Protein AF-A0A6S7L0A6-F1 (afdb_monomer)

Radius of gyration: 16.05 Å; Cα contacts (8 Å, |Δi|>4): 108; chains: 1; bounding box: 46×25×42 Å

Organism: Paramuricea clavata (NCBI:txid317549)

Nearest PDB structures (foldseek):
  8uw3-assembly1_A  TM=5.807E-01  e=2.029E+00  Homo sapiens

Structure (mmCIF, N/CA/C/O backbone):
data_AF-A0A6S7L0A6-F1
#
_entry.id   AF-A0A6S7L0A6-F1
#
loop_
_atom_site.group_PDB
_atom_site.id
_atom_site.type_symbol
_atom_site.label_atom_id
_atom_site.label_alt_id
_atom_site.label_comp_id
_atom_site.label_asym_id
_atom_site.label_entity_id
_atom_site.label_seq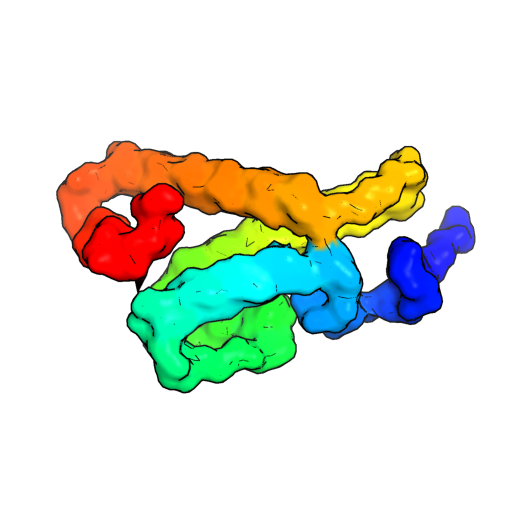_id
_atom_site.pdbx_PDB_ins_code
_atom_site.Cartn_x
_atom_site.Cartn_y
_atom_site.Cartn_z
_atom_site.occupancy
_atom_site.B_iso_or_equiv
_atom_site.auth_seq_id
_atom_site.auth_comp_id
_atom_site.auth_asym_id
_atom_site.auth_atom_id
_atom_site.pdbx_PDB_model_num
ATOM 1 N N . MET A 1 1 ? -15.439 -11.716 23.644 1.00 45.03 1 MET A N 1
ATOM 2 C CA . MET A 1 1 ? -15.197 -10.340 23.157 1.00 45.03 1 MET A CA 1
ATOM 3 C C . MET A 1 1 ? -15.981 -10.162 21.866 1.00 45.03 1 MET A C 1
ATOM 5 O O . MET A 1 1 ? -15.651 -10.821 20.891 1.00 45.03 1 MET A O 1
ATOM 9 N N . ASN A 1 2 ? -17.058 -9.372 21.876 1.00 52.62 2 ASN A N 1
ATOM 10 C CA . ASN A 1 2 ? -17.829 -9.079 20.667 1.00 52.62 2 ASN A CA 1
ATOM 11 C C . ASN A 1 2 ? -17.075 -7.988 19.907 1.00 52.62 2 ASN A C 1
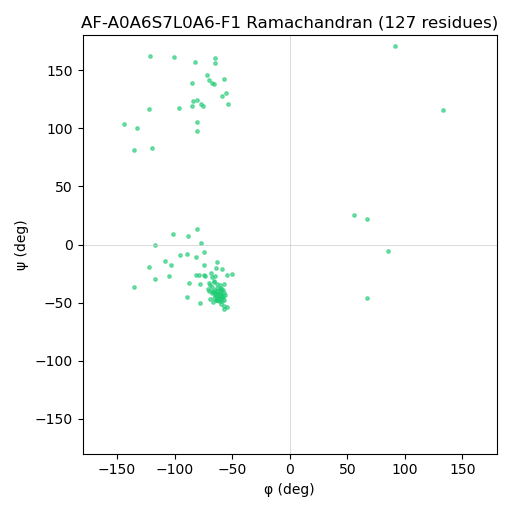ATOM 13 O O . ASN A 1 2 ? -17.085 -6.829 20.319 1.00 52.62 2 ASN A O 1
ATOM 17 N N . VAL A 1 3 ? -16.291 -8.380 18.907 1.00 62.19 3 VAL A N 1
ATOM 18 C CA . VAL A 1 3 ? -15.435 -7.418 18.225 1.00 62.19 3 VAL A CA 1
ATOM 19 C C . VAL A 1 3 ? -16.242 -6.735 17.141 1.00 62.19 3 VAL A C 1
ATOM 21 O O . VAL A 1 3 ? -16.726 -7.402 16.231 1.00 62.19 3 VAL A O 1
ATOM 24 N N . ASN A 1 4 ? -16.383 -5.416 17.255 1.00 70.38 4 ASN A N 1
ATOM 25 C CA . ASN A 1 4 ? -17.136 -4.623 16.299 1.00 70.38 4 ASN A CA 1
ATOM 26 C C . ASN A 1 4 ? -16.605 -4.886 14.867 1.00 70.38 4 ASN A C 1
ATOM 28 O O . ASN A 1 4 ? -15.405 -4.702 14.627 1.00 70.38 4 ASN A O 1
ATOM 32 N N . PRO A 1 5 ? -17.450 -5.362 13.931 1.00 80.19 5 PRO A N 1
ATOM 33 C CA . PRO A 1 5 ? -17.036 -5.651 12.561 1.00 80.19 5 PRO A CA 1
ATOM 34 C C . PRO A 1 5 ? -16.890 -4.389 11.696 1.00 80.19 5 PRO A C 1
ATOM 36 O O . PRO A 1 5 ? -16.591 -4.503 10.509 1.00 80.19 5 PRO A O 1
ATOM 39 N N . THR A 1 6 ? -17.107 -3.191 12.245 1.00 89.31 6 THR A N 1
ATOM 40 C CA . THR A 1 6 ? -16.953 -1.938 11.500 1.00 89.31 6 THR A CA 1
ATOM 41 C C . THR A 1 6 ? -15.508 -1.450 11.498 1.00 89.31 6 THR A C 1
ATOM 43 O O . THR A 1 6 ? -14.830 -1.441 12.526 1.00 89.31 6 THR A O 1
ATOM 46 N N . CYS A 1 7 ? -15.063 -0.960 10.347 1.00 90.62 7 CYS A N 1
ATOM 47 C CA . CYS A 1 7 ? -13.850 -0.174 10.203 1.00 90.62 7 CYS A CA 1
ATOM 48 C C . CYS A 1 7 ? -13.990 1.164 10.953 1.00 90.62 7 CYS A C 1
ATOM 50 O O . CYS A 1 7 ? -15.099 1.649 11.179 1.00 90.62 7 CYS A O 1
ATOM 52 N N . PHE A 1 8 ? -12.870 1.820 11.264 1.00 88.12 8 PHE A N 1
ATOM 53 C CA . PHE A 1 8 ? -12.859 3.133 11.928 1.00 88.12 8 PHE A CA 1
ATOM 54 C C . PHE A 1 8 ? -13.605 4.229 11.137 1.00 88.12 8 PHE A C 1
ATOM 56 O O . PHE A 1 8 ? -13.998 5.240 11.707 1.00 88.12 8 PHE A O 1
ATOM 63 N N . CYS A 1 9 ? -13.801 4.046 9.826 1.00 91.69 9 CYS A N 1
ATOM 64 C CA . CYS A 1 9 ? -14.566 4.961 8.976 1.00 91.69 9 CYS A CA 1
ATOM 65 C C . CYS A 1 9 ? -16.078 4.648 8.921 1.00 91.69 9 CYS A C 1
ATOM 67 O O . CYS A 1 9 ? -16.795 5.239 8.118 1.00 91.69 9 CYS A O 1
ATOM 69 N N . GLY A 1 10 ? -16.563 3.701 9.733 1.00 91.25 10 GLY A N 1
ATOM 70 C CA . GLY A 1 10 ? -17.980 3.335 9.840 1.00 91.25 10 GLY A CA 1
ATOM 71 C C . GLY A 1 10 ? -18.480 2.314 8.811 1.00 91.25 10 GLY A C 1
ATOM 72 O O . GLY A 1 10 ? -19.615 1.861 8.912 1.00 91.25 10 GLY A O 1
ATOM 73 N N . GLN A 1 11 ? -17.653 1.916 7.841 1.00 93.00 11 GLN A N 1
ATOM 74 C CA . GLN A 1 11 ? -17.993 0.874 6.864 1.00 93.00 11 GLN A CA 1
ATOM 75 C C . GLN A 1 11 ? -17.752 -0.540 7.415 1.00 93.00 11 GLN A C 1
ATOM 77 O O . GLN A 1 11 ? -16.912 -0.704 8.304 1.00 93.00 11 GLN A O 1
ATOM 82 N N . PRO A 1 12 ? -18.413 -1.583 6.877 1.00 92.81 12 PRO A N 1
ATOM 83 C CA . PRO A 1 12 ? -18.060 -2.969 7.171 1.00 92.81 12 PRO A CA 1
ATOM 84 C C . PRO A 1 12 ? -16.588 -3.238 6.849 1.00 92.81 12 PRO A C 1
ATOM 86 O O . PRO A 1 12 ? -16.100 -2.910 5.765 1.00 92.81 12 PRO A O 1
ATOM 89 N N . GLU A 1 13 ? -15.861 -3.832 7.790 1.00 90.50 13 GLU A N 1
ATOM 90 C CA . GLU A 1 13 ? -14.445 -4.094 7.592 1.00 90.50 13 GLU A CA 1
ATOM 91 C C . GLU A 1 13 ? -14.239 -5.363 6.756 1.00 90.50 13 GLU A C 1
ATOM 93 O O . GLU A 1 13 ? -14.403 -6.486 7.228 1.00 90.50 13 GLU A O 1
ATOM 98 N N . THR A 1 14 ? -13.855 -5.177 5.495 1.00 92.75 14 THR A N 1
ATOM 99 C CA . THR A 1 14 ? -13.436 -6.247 4.581 1.00 92.75 14 THR A CA 1
ATOM 100 C C . THR A 1 14 ? -12.017 -5.981 4.086 1.00 92.75 14 THR A C 1
ATOM 102 O O . THR A 1 14 ? -11.533 -4.851 4.166 1.00 92.75 14 THR A O 1
ATOM 105 N N . LEU A 1 15 ? -11.335 -7.001 3.551 1.00 91.94 15 LEU A N 1
ATOM 106 C CA . LEU A 1 15 ? -10.005 -6.816 2.950 1.00 91.94 15 LEU A CA 1
ATOM 107 C C . LEU A 1 15 ? -10.050 -5.824 1.783 1.00 91.94 15 LEU A C 1
ATOM 109 O O . LEU A 1 15 ? -9.203 -4.938 1.708 1.00 91.94 15 LEU A O 1
ATOM 113 N N . VAL A 1 16 ? -11.071 -5.945 0.927 1.00 93.94 16 VAL A N 1
ATOM 114 C CA . VAL A 1 16 ? -11.313 -5.024 -0.191 1.00 93.94 16 VAL A CA 1
ATOM 115 C C . VAL A 1 16 ? -11.443 -3.602 0.345 1.00 93.94 16 VAL A C 1
ATOM 117 O O . VAL A 1 16 ? -10.647 -2.738 -0.005 1.00 93.94 16 VAL A O 1
ATOM 120 N N . HIS A 1 17 ? -12.355 -3.377 1.296 1.00 94.69 17 HIS A N 1
ATOM 121 C CA . HIS A 1 17 ? -12.526 -2.059 1.896 1.00 94.69 17 HIS A CA 1
ATOM 122 C C . HIS A 1 17 ? -11.207 -1.526 2.469 1.00 94.69 17 HIS A C 1
ATOM 124 O O . HIS A 1 17 ? -10.781 -0.434 2.108 1.00 94.69 17 HIS A O 1
ATOM 130 N N . LEU A 1 18 ? -10.547 -2.297 3.336 1.00 94.19 18 LEU A N 1
ATOM 131 C CA . LEU A 1 18 ? -9.370 -1.858 4.081 1.00 94.19 18 LEU A CA 1
ATOM 132 C C . LEU A 1 18 ? -8.207 -1.448 3.169 1.00 94.19 18 LEU A C 1
ATOM 134 O O . LEU A 1 18 ? -7.517 -0.477 3.478 1.00 94.19 18 LEU A O 1
ATOM 138 N N . PHE A 1 19 ? -7.992 -2.171 2.067 1.00 95.19 19 PHE A N 1
ATOM 139 C CA . PHE A 1 19 ? -6.821 -1.980 1.213 1.00 95.19 19 PHE A CA 1
ATOM 140 C C . PHE A 1 19 ? -7.079 -1.215 -0.083 1.00 95.19 19 PHE A C 1
ATOM 142 O O . PHE A 1 19 ? -6.110 -0.699 -0.630 1.00 95.19 19 PHE A O 1
ATOM 149 N N . THR A 1 20 ? -8.326 -1.083 -0.548 1.00 94.19 20 THR A N 1
ATOM 150 C CA . THR A 1 20 ? -8.628 -0.383 -1.814 1.00 94.19 20 THR A CA 1
ATOM 151 C C . THR A 1 20 ? -9.486 0.868 -1.631 1.00 94.19 20 THR A C 1
ATOM 153 O O . THR A 1 20 ? -9.341 1.824 -2.387 1.00 94.19 20 THR A O 1
ATOM 156 N N . SER A 1 21 ? -10.347 0.911 -0.608 1.00 94.12 21 SER A N 1
ATOM 157 C CA . SER A 1 21 ? -11.397 1.943 -0.496 1.00 94.12 21 SER A CA 1
ATOM 158 C C . SER A 1 21 ? -11.335 2.786 0.783 1.00 94.12 21 SER A C 1
ATOM 160 O O . SER A 1 21 ? -11.923 3.863 0.859 1.00 94.12 21 SER A O 1
ATOM 162 N N . CYS A 1 22 ? -10.652 2.304 1.818 1.00 95.25 22 CYS A N 1
ATOM 163 C CA . CYS A 1 22 ? -10.638 2.926 3.133 1.00 95.25 22 CYS A CA 1
ATOM 164 C C . CYS A 1 22 ? -9.910 4.285 3.114 1.00 95.25 22 CYS A C 1
ATOM 166 O O . CYS A 1 22 ? -8.813 4.385 2.558 1.00 95.25 22 CYS A O 1
ATOM 168 N N . PRO A 1 23 ? -10.408 5.326 3.811 1.00 95.56 23 PRO A N 1
ATOM 169 C CA . PRO A 1 23 ? -9.683 6.594 3.931 1.00 95.56 23 PRO A CA 1
ATOM 170 C C . PRO A 1 23 ? -8.250 6.447 4.473 1.00 95.56 23 PRO A C 1
ATOM 172 O O . PRO A 1 23 ? -7.387 7.255 4.146 1.00 95.56 23 PRO A O 1
ATOM 175 N N . LEU A 1 24 ? -7.975 5.397 5.259 1.00 95.19 24 LEU A N 1
ATOM 176 C CA . LEU A 1 24 ? -6.647 5.103 5.808 1.00 95.19 24 LEU A CA 1
ATOM 177 C C . LEU A 1 24 ? -5.612 4.752 4.742 1.00 95.19 24 LEU A C 1
ATOM 179 O O . LEU A 1 24 ? -4.434 5.026 4.943 1.00 95.19 24 LEU A O 1
ATOM 183 N N . VAL A 1 25 ? -6.023 4.119 3.642 1.00 96.31 25 VAL A N 1
ATOM 184 C CA . VAL A 1 25 ? -5.095 3.642 2.608 1.00 96.31 25 VAL A CA 1
ATOM 185 C C . VAL A 1 25 ? -4.947 4.636 1.457 1.00 96.31 25 VAL A C 1
ATOM 187 O O . VAL A 1 25 ? -4.056 4.491 0.624 1.00 96.31 25 VAL A O 1
ATOM 190 N N . ARG A 1 26 ? -5.772 5.688 1.421 1.00 94.56 26 ARG A N 1
ATOM 191 C CA . ARG A 1 26 ? -5.853 6.623 0.295 1.00 94.56 26 ARG A CA 1
ATOM 192 C C . ARG A 1 26 ? -4.512 7.276 -0.044 1.00 94.56 26 ARG A C 1
ATOM 194 O O . ARG A 1 26 ? -4.075 7.180 -1.188 1.00 94.56 26 ARG A O 1
ATOM 201 N N . ASP A 1 27 ? -3.826 7.886 0.926 1.00 95.81 27 ASP A N 1
ATOM 202 C CA . ASP A 1 27 ? -2.542 8.552 0.640 1.00 95.81 27 ASP A CA 1
ATOM 203 C C . ASP A 1 27 ? -1.449 7.540 0.261 1.00 95.81 27 ASP A C 1
ATOM 205 O O . ASP A 1 27 ? -0.525 7.854 -0.491 1.00 95.81 27 ASP A O 1
ATOM 209 N N . LEU A 1 28 ? -1.564 6.311 0.773 1.00 97.00 28 LEU A N 1
ATOM 210 C CA . LEU A 1 28 ? -0.649 5.213 0.490 1.00 97.00 28 LEU A CA 1
ATOM 211 C C . LEU A 1 28 ? -0.802 4.737 -0.957 1.00 97.00 28 LEU A C 1
ATOM 213 O O . LEU A 1 28 ? 0.208 4.624 -1.650 1.00 97.00 28 LEU A O 1
ATOM 217 N N . LEU A 1 29 ? -2.034 4.522 -1.433 1.00 96.00 29 LEU A N 1
ATOM 218 C CA . LEU A 1 29 ? -2.298 4.136 -2.824 1.00 96.00 29 LEU A CA 1
ATOM 219 C C . LEU A 1 29 ? -1.970 5.252 -3.805 1.00 96.00 29 LEU A C 1
ATOM 221 O O . LEU A 1 29 ? -1.401 4.969 -4.855 1.00 96.00 29 LEU A O 1
ATOM 225 N N . VAL A 1 30 ? -2.276 6.509 -3.471 1.00 95.62 30 VAL A N 1
ATOM 226 C CA . VAL A 1 30 ? -1.889 7.652 -4.311 1.00 95.62 30 VAL A CA 1
ATOM 227 C C . VAL A 1 30 ? -0.373 7.680 -4.467 1.00 95.62 30 VAL A C 1
ATOM 229 O O . VAL A 1 30 ? 0.133 7.746 -5.584 1.00 95.62 30 VAL A O 1
ATOM 232 N N . TRP A 1 31 ? 0.374 7.563 -3.366 1.00 95.50 31 TRP A N 1
ATOM 233 C CA . TRP A 1 31 ? 1.830 7.540 -3.442 1.00 95.50 31 TRP A CA 1
ATOM 234 C C . TRP A 1 31 ? 2.369 6.326 -4.212 1.00 95.50 31 TRP A C 1
ATOM 236 O O . TRP A 1 31 ? 3.272 6.497 -5.031 1.00 95.50 31 TRP A O 1
ATOM 246 N N . PHE A 1 32 ? 1.810 5.133 -3.987 1.00 94.94 32 PHE A N 1
ATOM 247 C CA . PHE A 1 32 ? 2.181 3.907 -4.696 1.00 94.94 32 PHE A CA 1
ATOM 248 C C . PHE A 1 32 ? 1.962 4.025 -6.203 1.00 94.94 32 PHE A C 1
ATOM 250 O O . PHE A 1 32 ? 2.886 3.799 -6.978 1.00 94.94 32 PHE A O 1
ATOM 257 N N . THR A 1 33 ? 0.766 4.454 -6.602 1.00 93.38 33 THR A N 1
ATOM 258 C CA . THR A 1 33 ? 0.378 4.647 -8.003 1.00 93.38 33 THR A CA 1
ATOM 259 C C . THR A 1 33 ? 1.270 5.685 -8.671 1.00 93.38 33 THR A C 1
ATOM 261 O O . THR A 1 33 ? 1.699 5.488 -9.799 1.00 93.38 33 THR A O 1
ATOM 264 N N . LEU A 1 34 ? 1.642 6.758 -7.962 1.00 92.31 34 LEU A N 1
ATOM 265 C CA . LEU A 1 34 ? 2.612 7.730 -8.470 1.00 92.31 34 LEU A CA 1
ATOM 266 C C . LEU A 1 34 ? 4.000 7.120 -8.697 1.00 92.31 34 LEU A C 1
ATOM 268 O O . LEU A 1 34 ? 4.662 7.505 -9.654 1.00 92.31 34 LEU A O 1
ATOM 272 N N . GLN A 1 35 ? 4.465 6.204 -7.839 1.00 89.19 35 GLN A N 1
ATOM 273 C CA . GLN A 1 35 ? 5.743 5.519 -8.081 1.00 89.19 35 GLN A CA 1
ATOM 274 C C . GLN A 1 35 ? 5.637 4.547 -9.257 1.00 89.19 35 GLN A C 1
ATOM 276 O O . GLN A 1 35 ? 6.551 4.475 -10.070 1.00 89.19 35 GLN A O 1
ATOM 281 N N . LEU A 1 36 ? 4.517 3.833 -9.360 1.00 89.12 36 LEU A N 1
ATOM 282 C CA . LEU A 1 36 ? 4.273 2.863 -10.420 1.00 89.12 36 LEU A CA 1
ATOM 283 C C . LEU A 1 36 ? 4.174 3.545 -11.789 1.00 89.12 36 LEU A C 1
ATOM 285 O O . LEU A 1 36 ? 4.874 3.145 -12.706 1.00 89.12 36 LEU A O 1
ATOM 289 N N . ASN A 1 37 ? 3.418 4.641 -11.890 1.00 88.38 37 ASN A N 1
ATOM 290 C CA . ASN A 1 37 ? 3.280 5.423 -13.122 1.00 88.38 37 ASN A CA 1
ATOM 291 C C . ASN A 1 37 ? 4.586 6.090 -13.570 1.00 88.38 37 ASN A C 1
ATOM 293 O O . ASN A 1 37 ? 4.746 6.368 -14.753 1.00 88.38 37 ASN A O 1
ATOM 297 N N . ARG A 1 38 ? 5.506 6.393 -12.644 1.00 86.44 38 ARG A N 1
ATOM 298 C CA . ARG A 1 38 ? 6.846 6.890 -13.004 1.00 86.44 38 ARG A CA 1
ATOM 299 C C . ARG A 1 38 ? 7.696 5.809 -13.659 1.00 86.44 38 ARG A C 1
ATOM 301 O O . ARG A 1 38 ? 8.490 6.134 -14.527 1.00 86.44 38 ARG A O 1
ATOM 308 N N . TYR A 1 39 ? 7.524 4.566 -13.221 1.00 84.75 39 TYR A N 1
ATOM 309 C CA . TYR A 1 39 ? 8.222 3.413 -13.772 1.00 84.75 39 TYR A CA 1
ATOM 310 C C . TYR A 1 39 ? 7.609 2.960 -15.105 1.00 84.75 39 TYR A C 1
ATOM 312 O O . TYR A 1 39 ? 8.313 2.808 -16.096 1.00 84.75 39 TYR A O 1
ATOM 320 N N . ASP A 1 40 ? 6.289 2.773 -15.141 1.00 84.69 40 ASP A N 1
ATOM 321 C CA . ASP A 1 40 ? 5.552 2.402 -16.346 1.00 84.69 40 ASP A CA 1
ATOM 322 C C . ASP A 1 40 ? 4.173 3.094 -16.355 1.00 84.69 40 ASP A C 1
ATOM 324 O O . ASP A 1 40 ? 3.257 2.672 -15.642 1.00 84.69 40 ASP A O 1
ATOM 328 N N . PRO A 1 41 ? 3.999 4.157 -17.165 1.00 86.69 41 PRO A N 1
ATOM 329 C CA . PRO A 1 41 ? 2.740 4.893 -17.270 1.00 86.69 41 PRO A CA 1
ATOM 330 C C . PRO A 1 41 ? 1.560 4.078 -17.816 1.00 86.69 41 PRO A C 1
ATOM 332 O O . PRO A 1 41 ? 0.422 4.538 -17.730 1.00 86.69 41 PRO A O 1
ATOM 335 N N . LEU A 1 42 ? 1.808 2.914 -18.428 1.00 87.12 42 LEU A N 1
ATOM 336 C CA . LEU A 1 42 ? 0.767 2.065 -19.016 1.00 87.12 42 LEU A CA 1
ATOM 337 C C . LEU A 1 42 ? 0.193 1.060 -18.012 1.00 87.12 42 LEU A C 1
ATOM 339 O O . LEU A 1 42 ? -0.791 0.380 -18.314 1.00 87.12 42 LEU A O 1
ATOM 343 N N . VAL A 1 43 ? 0.792 0.947 -16.825 1.00 85.56 43 VAL A N 1
ATOM 344 C CA . VAL A 1 43 ? 0.342 0.003 -15.806 1.00 85.56 43 VAL A CA 1
ATOM 345 C C . VAL A 1 43 ? -0.924 0.518 -15.138 1.00 85.56 43 VAL A C 1
ATOM 347 O O . VAL A 1 43 ? -0.941 1.555 -14.480 1.00 85.56 43 VAL A O 1
ATOM 350 N N . ILE A 1 44 ? -1.990 -0.268 -15.258 1.00 86.56 44 ILE A N 1
ATOM 351 C CA . ILE A 1 44 ? -3.248 -0.028 -14.560 1.00 86.56 44 ILE A CA 1
ATOM 352 C C . ILE A 1 44 ? -3.254 -0.878 -13.296 1.00 86.56 44 ILE A C 1
ATOM 354 O O . ILE A 1 44 ? -3.219 -2.104 -13.362 1.00 86.56 44 ILE A O 1
ATOM 358 N N . LEU A 1 45 ? -3.309 -0.217 -12.143 1.00 89.75 45 LEU A N 1
ATOM 359 C CA . LEU A 1 45 ? -3.403 -0.887 -10.854 1.00 89.75 45 LEU A CA 1
ATOM 360 C C . LEU A 1 45 ? -4.835 -1.378 -10.618 1.00 89.75 45 LEU A C 1
ATOM 362 O O . LEU A 1 45 ? -5.764 -0.570 -10.580 1.00 89.75 45 LEU A O 1
ATOM 366 N N . THR A 1 46 ? -5.015 -2.684 -10.428 1.00 92.00 46 THR A N 1
ATOM 367 C CA . THR A 1 46 ? -6.322 -3.270 -10.102 1.00 92.00 46 THR A CA 1
ATOM 368 C C . THR A 1 46 ? -6.454 -3.579 -8.611 1.00 92.00 46 THR A C 1
ATOM 370 O O . THR A 1 46 ? -5.461 -3.753 -7.901 1.00 92.00 46 THR A O 1
ATOM 373 N N . ASP A 1 47 ? -7.689 -3.739 -8.130 1.00 91.88 47 ASP A N 1
ATOM 374 C CA . ASP A 1 47 ? -7.951 -4.238 -6.773 1.00 91.88 47 ASP A CA 1
ATOM 375 C C . ASP A 1 47 ? -7.309 -5.616 -6.540 1.00 91.88 47 ASP A C 1
ATOM 377 O O . ASP A 1 47 ? -6.821 -5.900 -5.446 1.00 91.88 47 ASP A O 1
ATOM 381 N N . GLY A 1 48 ? -7.247 -6.455 -7.580 1.00 91.81 48 GLY A N 1
ATOM 382 C CA . GLY A 1 48 ? -6.571 -7.750 -7.537 1.00 91.81 48 GLY A CA 1
ATOM 383 C C . GLY A 1 48 ? -5.077 -7.610 -7.251 1.00 91.81 48 GLY A C 1
ATOM 384 O O . GLY A 1 48 ? -4.570 -8.270 -6.344 1.00 91.81 48 GLY A O 1
ATOM 385 N N . ASP A 1 49 ? -4.392 -6.694 -7.937 1.00 92.62 49 ASP A N 1
ATOM 386 C CA . ASP A 1 49 ? -2.976 -6.409 -7.679 1.00 92.62 49 ASP A CA 1
ATOM 387 C C . ASP A 1 49 ? -2.782 -5.868 -6.258 1.00 92.62 49 ASP A C 1
ATOM 389 O O . ASP A 1 49 ? -1.906 -6.322 -5.517 1.00 92.62 49 ASP A O 1
ATOM 393 N N . ILE A 1 50 ? -3.644 -4.939 -5.829 1.00 93.06 50 ILE A N 1
ATOM 394 C CA . ILE A 1 50 ? -3.584 -4.330 -4.494 1.00 93.06 50 ILE A CA 1
ATOM 395 C C . ILE A 1 50 ? -3.801 -5.362 -3.390 1.00 93.06 50 ILE A C 1
ATOM 397 O O . ILE A 1 50 ? -3.168 -5.242 -2.340 1.00 93.06 50 ILE A O 1
ATOM 401 N N . LEU A 1 51 ? -4.630 -6.384 -3.600 1.00 92.62 51 LEU A N 1
ATOM 402 C CA . LEU A 1 51 ? -4.949 -7.399 -2.592 1.00 92.62 51 LEU A CA 1
ATOM 403 C C . LEU A 1 51 ? -3.994 -8.593 -2.624 1.00 92.62 51 LEU A C 1
ATOM 405 O O . LEU A 1 51 ? -3.495 -9.012 -1.579 1.00 92.62 51 LEU A O 1
ATOM 409 N N . PHE A 1 52 ? -3.702 -9.112 -3.812 1.00 89.75 52 PHE A N 1
ATOM 410 C CA . PHE A 1 52 ? -2.997 -10.381 -3.997 1.00 89.75 52 PHE A CA 1
ATOM 411 C C . PHE A 1 52 ? -1.563 -10.206 -4.504 1.00 89.75 52 PHE A C 1
ATOM 413 O O . PHE A 1 52 ? -0.742 -11.103 -4.345 1.00 89.75 52 PHE A O 1
ATOM 420 N N . GLY A 1 53 ? -1.215 -9.010 -4.979 1.00 88.81 53 GLY A N 1
ATOM 421 C CA . GLY A 1 53 ? 0.073 -8.722 -5.605 1.00 88.81 53 GLY A CA 1
ATOM 422 C C . GLY A 1 53 ? 0.022 -8.930 -7.115 1.00 88.81 53 GLY A C 1
ATOM 423 O O . GLY A 1 53 ? -0.957 -9.440 -7.656 1.00 88.81 53 GLY A O 1
ATOM 424 N N . PHE A 1 54 ? 1.088 -8.515 -7.791 1.00 88.06 54 PHE A N 1
ATOM 425 C CA . PHE A 1 54 ? 1.182 -8.627 -9.240 1.00 88.06 54 PHE A CA 1
ATOM 426 C C . PHE A 1 54 ? 1.385 -10.080 -9.680 1.00 88.06 54 PHE A C 1
ATOM 428 O O . PHE A 1 54 ? 2.060 -10.863 -9.006 1.00 88.06 54 PHE A O 1
ATOM 435 N N . SER A 1 55 ? 0.824 -10.436 -10.836 1.00 82.81 55 SER A N 1
ATOM 436 C CA . SER A 1 55 ? 1.015 -11.766 -11.423 1.00 82.81 55 SER A CA 1
ATOM 437 C C . SER A 1 55 ? 2.476 -12.006 -11.830 1.00 82.81 55 SER A C 1
ATOM 439 O O . SER A 1 55 ? 3.216 -11.069 -12.131 1.00 82.81 55 SER A O 1
ATOM 441 N N . SER A 1 56 ? 2.894 -13.270 -11.916 1.00 71.75 56 SER A N 1
ATOM 442 C CA . SER A 1 56 ? 4.226 -13.636 -12.431 1.00 71.75 56 SER A CA 1
ATOM 443 C C . SER A 1 56 ? 4.433 -13.262 -13.904 1.00 71.75 56 SER A C 1
ATOM 445 O O . SER A 1 56 ? 5.570 -13.146 -14.349 1.00 71.75 56 SER A O 1
ATOM 447 N N . ALA A 1 57 ? 3.346 -13.060 -14.653 1.00 68.44 57 ALA A N 1
ATOM 448 C CA . ALA A 1 57 ? 3.373 -12.566 -16.027 1.00 68.44 57 ALA A CA 1
ATOM 449 C C . ALA A 1 57 ? 3.519 -11.036 -16.109 1.00 68.44 57 ALA A C 1
ATOM 451 O O . ALA A 1 57 ? 3.736 -10.491 -17.192 1.00 68.44 57 ALA A O 1
ATOM 452 N N . SER A 1 58 ? 3.379 -10.331 -14.984 1.00 74.81 58 SER A N 1
ATOM 453 C CA . SER A 1 58 ? 3.553 -8.887 -14.941 1.00 74.81 58 SER A CA 1
ATOM 454 C C . SER A 1 58 ? 5.027 -8.522 -15.138 1.00 74.81 58 SER A C 1
ATOM 456 O O . SER A 1 58 ? 5.928 -9.176 -14.617 1.00 74.81 58 SER A O 1
ATOM 458 N N . ARG A 1 59 ? 5.287 -7.439 -15.873 1.00 81.25 59 ARG A N 1
ATOM 459 C CA . ARG A 1 59 ? 6.638 -6.867 -16.017 1.00 81.25 59 ARG A CA 1
ATOM 460 C C . ARG A 1 59 ? 7.031 -6.003 -14.817 1.00 81.25 59 ARG A C 1
ATOM 462 O O . ARG A 1 59 ? 7.980 -5.235 -14.898 1.00 81.25 59 ARG A O 1
ATOM 469 N N . ILE A 1 60 ? 6.279 -6.098 -13.723 1.00 80.50 60 ILE A N 1
ATOM 470 C CA . ILE A 1 60 ? 6.439 -5.238 -12.562 1.00 80.50 60 ILE A CA 1
ATO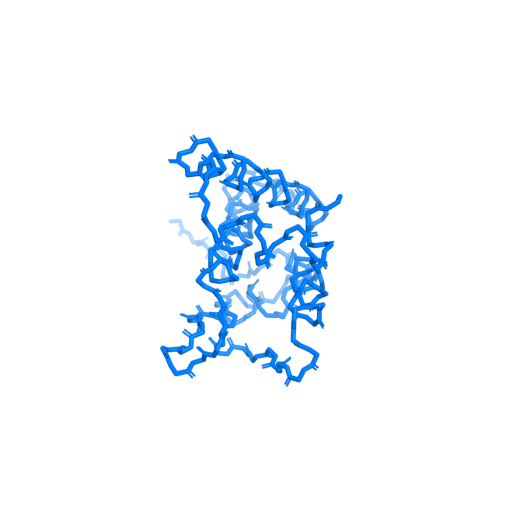M 471 C C . ILE A 1 60 ? 7.603 -5.753 -11.712 1.00 80.50 60 ILE A C 1
ATOM 473 O O . ILE A 1 60 ? 7.577 -6.907 -11.275 1.00 80.50 60 ILE A O 1
ATOM 477 N N . PRO A 1 61 ? 8.615 -4.919 -11.426 1.00 81.56 61 PRO A N 1
ATOM 478 C CA . PRO A 1 61 ? 9.726 -5.325 -10.583 1.00 81.56 61 PRO A CA 1
ATOM 479 C C . PRO A 1 61 ? 9.254 -5.801 -9.197 1.00 81.56 61 PRO A C 1
ATOM 481 O O . PRO A 1 61 ? 8.359 -5.207 -8.589 1.00 81.56 61 PRO A O 1
ATOM 484 N N . LEU A 1 62 ? 9.915 -6.835 -8.651 1.00 82.56 62 LEU A N 1
ATOM 485 C CA . LEU A 1 62 ? 9.590 -7.499 -7.362 1.00 82.56 62 LEU A CA 1
ATOM 486 C C . LEU A 1 62 ? 9.404 -6.553 -6.175 1.00 82.56 62 LEU A C 1
ATOM 488 O O . LEU A 1 62 ? 8.764 -6.824 -5.164 1.00 82.56 62 LEU A O 1
ATOM 492 N N . VAL A 1 63 ? 10.031 -5.419 -6.286 1.00 82.38 63 VAL A N 1
ATOM 493 C CA . VAL A 1 63 ? 10.025 -4.361 -5.312 1.00 82.38 63 VAL A CA 1
ATOM 494 C C . VAL A 1 63 ? 8.743 -3.546 -5.208 1.00 82.38 63 VAL A C 1
ATOM 496 O O . VAL A 1 63 ? 8.476 -3.016 -4.138 1.00 82.38 63 VAL A O 1
ATOM 499 N N . PHE A 1 64 ? 7.940 -3.436 -6.266 1.00 87.88 64 PHE A N 1
ATOM 500 C CA . PHE A 1 64 ? 6.627 -2.831 -6.162 1.00 87.88 64 PHE A CA 1
ATOM 501 C C . PHE A 1 64 ? 5.746 -3.782 -5.363 1.00 87.88 64 PHE A C 1
ATOM 503 O O . PHE A 1 64 ? 4.986 -3.322 -4.519 1.00 87.88 64 PHE A O 1
ATOM 510 N N . SER A 1 65 ? 5.954 -5.099 -5.487 1.00 88.12 65 SER A N 1
ATOM 511 C CA . SER A 1 65 ? 5.375 -6.084 -4.568 1.00 88.12 65 SER A CA 1
ATOM 512 C C . SER A 1 65 ? 5.878 -5.890 -3.132 1.00 88.12 65 SER A C 1
ATOM 514 O O . SER A 1 65 ? 5.074 -5.896 -2.201 1.00 88.12 65 SER A O 1
ATOM 516 N N . ALA A 1 66 ? 7.178 -5.647 -2.925 1.00 88.94 66 ALA A N 1
ATOM 517 C CA . ALA A 1 66 ? 7.726 -5.369 -1.592 1.00 88.94 66 ALA A CA 1
ATOM 518 C C . ALA A 1 66 ? 7.180 -4.059 -0.990 1.00 88.94 66 ALA A C 1
ATOM 520 O O . ALA A 1 66 ? 6.811 -4.010 0.183 1.00 88.94 66 ALA A O 1
ATOM 521 N N . LEU A 1 67 ? 7.089 -3.003 -1.798 1.00 92.31 67 LEU A N 1
ATOM 522 C CA . LEU A 1 67 ? 6.531 -1.710 -1.428 1.00 92.31 67 LEU A CA 1
ATOM 523 C C . LEU A 1 67 ? 5.050 -1.848 -1.072 1.00 92.31 67 LEU A C 1
ATOM 525 O O . LEU A 1 67 ? 4.633 -1.377 -0.017 1.00 92.31 67 LEU A O 1
ATOM 529 N N . LEU A 1 68 ? 4.272 -2.546 -1.896 1.00 94.31 68 LEU A N 1
ATOM 530 C CA . LEU A 1 68 ? 2.871 -2.843 -1.624 1.00 94.31 68 LEU A CA 1
ATOM 531 C C . LEU A 1 68 ? 2.714 -3.641 -0.322 1.00 94.31 68 LEU A C 1
ATOM 533 O O . LEU A 1 68 ? 1.852 -3.322 0.495 1.00 94.31 68 LEU A O 1
ATOM 537 N N . GLY A 1 69 ? 3.607 -4.602 -0.067 1.00 94.81 69 GLY A N 1
ATOM 538 C CA . GLY A 1 69 ? 3.695 -5.319 1.206 1.00 94.81 69 GLY A CA 1
ATOM 539 C C . GLY A 1 69 ? 3.932 -4.392 2.405 1.00 94.81 69 GLY A C 1
ATOM 540 O O . GLY A 1 69 ? 3.227 -4.500 3.410 1.00 94.81 69 GLY A O 1
ATOM 541 N N . ILE A 1 70 ? 4.855 -3.428 2.291 1.00 95.88 70 ILE A N 1
ATOM 542 C CA . ILE A 1 70 ? 5.076 -2.404 3.328 1.00 95.88 70 ILE A CA 1
ATOM 543 C C . ILE A 1 70 ? 3.804 -1.587 3.569 1.00 95.88 70 ILE A C 1
ATOM 545 O O . ILE A 1 70 ? 3.445 -1.346 4.722 1.00 95.88 70 ILE A O 1
ATOM 549 N N . LEU A 1 71 ? 3.122 -1.151 2.507 1.00 96.44 71 LEU A N 1
ATOM 550 C CA . LEU A 1 71 ? 1.905 -0.346 2.629 1.00 96.44 71 LEU A CA 1
ATOM 551 C C . LEU A 1 71 ? 0.796 -1.130 3.330 1.00 96.44 71 LEU A C 1
ATOM 553 O O . LEU A 1 71 ? 0.233 -0.634 4.308 1.00 96.44 71 LEU A O 1
ATOM 557 N N . ARG A 1 72 ? 0.553 -2.379 2.911 1.00 95.81 72 ARG A N 1
ATOM 558 C CA . ARG A 1 72 ? -0.408 -3.272 3.574 1.00 95.81 72 ARG A CA 1
ATOM 559 C C . ARG A 1 72 ? -0.073 -3.446 5.053 1.00 95.81 72 ARG A C 1
ATOM 561 O O . ARG A 1 72 ? -0.961 -3.364 5.899 1.00 95.81 72 ARG A O 1
ATOM 568 N N . HIS A 1 73 ? 1.206 -3.626 5.379 1.00 96.31 73 HIS A N 1
ATOM 569 C CA . HIS A 1 73 ? 1.653 -3.760 6.761 1.00 96.31 73 HIS A CA 1
ATOM 570 C C . HIS A 1 73 ? 1.371 -2.499 7.596 1.00 96.31 73 HIS A C 1
ATOM 5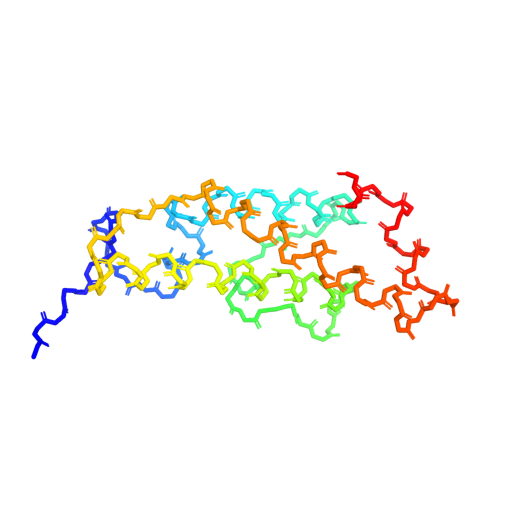72 O O . HIS A 1 73 ? 0.877 -2.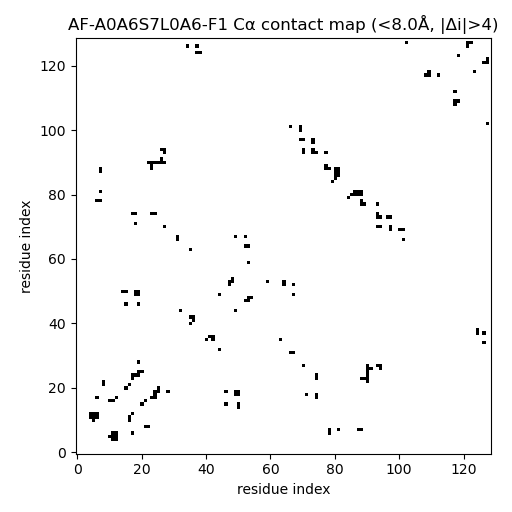611 8.716 1.00 96.31 73 HIS A O 1
ATOM 578 N N . GLN A 1 74 ? 1.614 -1.297 7.060 1.00 97.25 74 GLN A N 1
ATOM 579 C CA . GLN A 1 74 ? 1.312 -0.050 7.778 1.00 97.25 74 GLN A CA 1
ATOM 580 C C . GLN A 1 74 ? -0.192 0.158 7.994 1.00 97.25 74 GLN A C 1
ATOM 582 O O . GLN A 1 74 ? -0.593 0.544 9.092 1.00 97.25 74 GLN A O 1
ATOM 587 N N . VAL A 1 75 ? -1.028 -0.148 6.996 1.00 96.06 75 VAL A N 1
ATOM 588 C CA . VAL A 1 75 ? -2.496 -0.116 7.140 1.00 96.06 75 VAL A CA 1
ATOM 589 C C . VAL A 1 75 ? -2.948 -1.089 8.223 1.00 96.06 75 VAL A C 1
ATOM 591 O O . VAL A 1 75 ? -3.717 -0.716 9.109 1.00 96.06 75 VAL A O 1
ATOM 594 N N . TRP A 1 76 ? -2.433 -2.320 8.191 1.00 95.12 76 TRP A N 1
ATOM 595 C CA . TRP A 1 76 ? -2.752 -3.348 9.177 1.00 95.12 76 TRP A CA 1
ATOM 596 C C . TRP A 1 76 ? -2.372 -2.912 10.599 1.00 95.12 76 TRP A C 1
ATOM 598 O O . TRP A 1 76 ? -3.187 -3.025 11.515 1.00 95.12 76 TRP A O 1
ATOM 608 N N . LEU A 1 77 ? -1.176 -2.339 10.783 1.00 96.25 77 LEU A N 1
ATOM 609 C CA . LEU A 1 77 ? -0.734 -1.803 12.073 1.00 96.25 77 LEU A CA 1
ATOM 610 C C . LEU A 1 77 ? -1.626 -0.659 12.564 1.00 96.25 77 LEU A C 1
ATOM 612 O O . LEU A 1 77 ? -2.015 -0.648 13.731 1.00 96.25 77 LEU A O 1
ATOM 616 N N . ALA A 1 78 ? -1.950 0.304 11.699 1.00 95.69 78 ALA A N 1
ATOM 617 C CA . ALA A 1 78 ? -2.782 1.446 12.066 1.00 95.69 78 ALA A CA 1
ATOM 618 C C . ALA A 1 78 ? -4.210 1.014 12.434 1.00 95.69 78 ALA A C 1
ATOM 620 O O . ALA A 1 78 ? -4.736 1.439 13.463 1.00 95.69 78 ALA A O 1
ATOM 621 N N . ARG A 1 79 ? -4.803 0.097 11.658 1.00 93.50 79 ARG A N 1
ATOM 622 C CA . ARG A 1 79 ? -6.102 -0.511 11.973 1.00 93.50 79 ARG A CA 1
ATOM 623 C C . ARG A 1 79 ? -6.065 -1.250 13.310 1.00 93.50 79 ARG A C 1
ATOM 625 O O . ARG A 1 79 ? -6.991 -1.117 14.105 1.00 93.50 79 ARG A O 1
ATOM 632 N N . ASN A 1 80 ? -5.012 -2.018 13.588 1.00 93.50 80 ASN A N 1
ATOM 633 C CA . ASN A 1 80 ? -4.900 -2.757 14.848 1.00 93.50 80 ASN A CA 1
ATOM 634 C C . ASN A 1 80 ? -4.729 -1.841 16.058 1.00 93.50 80 ASN A C 1
ATOM 636 O O . ASN A 1 80 ? -5.389 -2.063 17.067 1.00 93.50 80 ASN A O 1
ATOM 640 N N . LYS A 1 81 ? -3.917 -0.786 15.952 1.00 94.25 81 LYS A N 1
ATOM 641 C CA . LYS A 1 81 ? -3.802 0.230 17.009 1.00 94.25 81 LYS A CA 1
ATOM 642 C C . LYS A 1 81 ? -5.151 0.861 17.330 1.00 94.25 81 LYS A C 1
ATOM 644 O O . LYS A 1 81 ? -5.491 1.016 18.494 1.00 94.25 81 LYS A O 1
ATOM 649 N N . HIS A 1 82 ? -5.963 1.157 16.322 1.00 91.81 82 HIS A N 1
ATOM 650 C CA . HIS A 1 82 ? -7.319 1.632 16.574 1.00 91.81 82 HIS A CA 1
ATOM 651 C C . HIS A 1 82 ? -8.180 0.596 17.293 1.00 91.81 82 HIS A C 1
ATOM 653 O O . HIS A 1 82 ? -8.805 0.898 18.301 1.00 91.81 82 HIS A O 1
ATOM 659 N N . ARG A 1 83 ? -8.173 -0.648 16.815 1.00 89.25 83 ARG A N 1
ATOM 660 C CA . ARG A 1 83 ? -9.022 -1.711 17.362 1.00 89.25 83 ARG A CA 1
ATOM 661 C C . ARG A 1 83 ? -8.654 -2.125 18.788 1.00 89.25 83 ARG A C 1
ATOM 663 O O . ARG A 1 83 ? -9.547 -2.471 19.552 1.00 89.25 83 ARG A O 1
ATOM 670 N N . PHE A 1 84 ? -7.366 -2.136 19.125 1.00 91.19 84 PHE A N 1
ATOM 671 C CA . PHE A 1 84 ? -6.874 -2.658 20.404 1.00 91.19 84 PHE A CA 1
ATOM 672 C C . PHE A 1 84 ? -6.456 -1.569 21.394 1.00 91.19 84 PHE A C 1
ATOM 674 O O . PHE A 1 84 ? -6.530 -1.795 22.596 1.00 91.19 84 PHE A O 1
ATOM 681 N N . GLU A 1 85 ? -6.042 -0.399 20.909 1.00 92.69 85 GLU A N 1
ATOM 682 C CA . GLU A 1 85 ? -5.537 0.704 21.741 1.00 92.69 85 GLU A CA 1
ATOM 683 C C . GLU A 1 85 ? -6.423 1.962 21.634 1.00 92.69 85 GLU A C 1
ATOM 685 O O . GLU A 1 85 ? -6.130 2.971 22.268 1.00 92.69 85 GLU A O 1
ATOM 690 N N . ASN A 1 86 ? -7.501 1.932 20.836 1.00 89.50 86 ASN A N 1
ATOM 691 C CA . ASN A 1 86 ? -8.386 3.073 20.560 1.00 89.50 86 ASN A CA 1
ATOM 692 C C . ASN A 1 86 ? -7.657 4.319 20.010 1.00 89.50 86 ASN A C 1
ATOM 694 O O . ASN A 1 86 ? -8.123 5.450 20.146 1.00 89.50 86 ASN A O 1
ATOM 698 N N . ILE A 1 87 ? -6.506 4.123 19.361 1.00 92.19 87 ILE A N 1
ATOM 699 C CA . ILE A 1 87 ? -5.736 5.202 18.730 1.00 92.19 87 ILE A CA 1
ATOM 700 C C . ILE A 1 87 ? -6.301 5.467 17.333 1.00 92.19 87 ILE A C 1
ATOM 702 O O . ILE A 1 87 ? -6.343 4.565 16.498 1.00 92.19 87 ILE A O 1
ATOM 706 N N . ALA A 1 88 ? -6.715 6.702 17.051 1.00 89.94 88 ALA A N 1
ATOM 707 C CA . ALA A 1 88 ? -7.241 7.075 15.739 1.00 89.94 88 ALA A CA 1
ATOM 708 C C . ALA A 1 88 ? -6.210 6.810 14.614 1.00 89.94 88 ALA A C 1
ATOM 710 O O . ALA A 1 88 ? -5.067 7.269 14.712 1.00 89.94 88 ALA A O 1
ATOM 711 N N . PRO A 1 89 ? -6.576 6.093 13.532 1.00 93.94 89 PRO A N 1
ATOM 712 C CA . PRO A 1 89 ? -5.684 5.890 12.398 1.00 93.94 89 PRO A CA 1
ATOM 713 C C . PRO A 1 89 ? -5.387 7.202 11.674 1.00 93.94 89 PRO A C 1
ATOM 715 O O . PRO A 1 89 ? -6.287 7.988 11.392 1.00 93.94 89 PRO A O 1
ATOM 718 N N . CYS A 1 90 ? -4.125 7.395 11.293 1.00 93.94 90 CYS A N 1
ATOM 719 C CA . CYS A 1 90 ? -3.692 8.518 10.470 1.00 93.94 90 CYS A CA 1
ATOM 720 C C . CYS A 1 90 ? -3.024 7.994 9.192 1.00 93.94 90 CYS A C 1
ATOM 722 O O . CYS A 1 90 ? -1.978 7.333 9.237 1.00 93.94 90 CYS A O 1
ATOM 724 N N . SER A 1 91 ? -3.635 8.294 8.042 1.00 94.88 91 SER A N 1
ATOM 725 C CA . SER A 1 91 ? -3.125 7.916 6.716 1.00 94.88 91 SER A CA 1
ATOM 726 C C . SER A 1 91 ? -1.742 8.525 6.456 1.00 94.88 91 SER A C 1
ATOM 728 O O . SER A 1 91 ? -0.805 7.818 6.083 1.00 94.88 91 SER A O 1
ATOM 730 N N . GLN A 1 92 ? -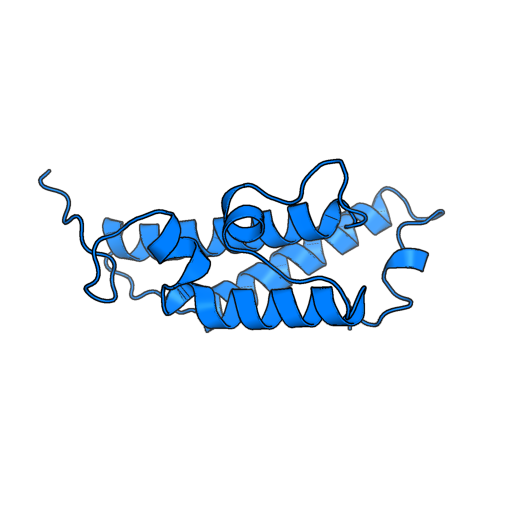1.549 9.807 6.781 1.00 96.12 92 GLN A N 1
ATOM 731 C CA . GLN A 1 92 ? -0.261 10.479 6.596 1.00 96.12 92 GLN A CA 1
ATOM 732 C C . GLN A 1 92 ? 0.856 9.898 7.472 1.00 96.12 92 GLN A C 1
ATOM 734 O O . GLN A 1 92 ? 1.989 9.758 7.008 1.00 96.12 92 GLN A O 1
ATOM 739 N N . ASP A 1 93 ? 0.565 9.534 8.723 1.00 96.50 93 ASP A N 1
ATOM 740 C CA . ASP A 1 93 ? 1.551 8.897 9.603 1.00 96.50 93 ASP A CA 1
ATOM 741 C C . ASP A 1 93 ? 1.947 7.517 9.069 1.00 96.50 93 ASP A C 1
ATOM 743 O O . ASP A 1 93 ? 3.129 7.161 9.063 1.00 96.50 93 ASP A O 1
ATOM 747 N N . SER A 1 94 ? 0.963 6.760 8.579 1.00 97.25 94 SER A N 1
ATOM 748 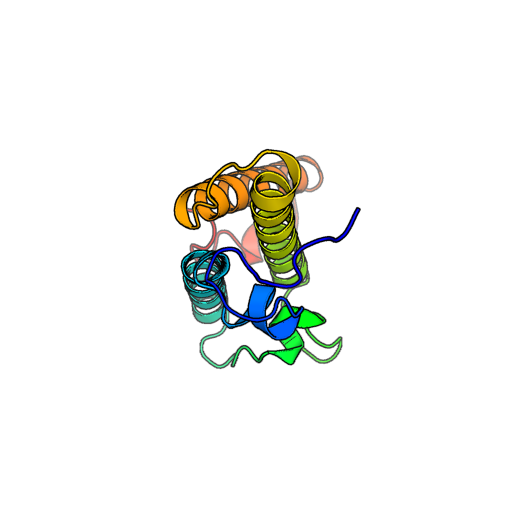C CA . SER A 1 94 ? 1.168 5.452 7.951 1.00 97.25 94 SER A CA 1
ATOM 749 C C . SER A 1 94 ? 2.015 5.578 6.681 1.00 97.25 94 SER A C 1
ATOM 751 O O . SER A 1 94 ? 2.970 4.822 6.500 1.00 97.25 94 SER A O 1
ATOM 753 N N . LEU A 1 95 ? 1.761 6.599 5.854 1.00 97.56 95 LEU A N 1
ATOM 754 C CA . LEU A 1 95 ? 2.573 6.923 4.680 1.00 97.56 95 LEU A CA 1
ATOM 755 C C . LEU A 1 95 ? 4.008 7.314 5.060 1.00 97.56 95 LEU A C 1
ATOM 757 O O . LEU A 1 95 ? 4.962 6.841 4.440 1.00 97.56 95 LEU A O 1
ATOM 761 N N . ARG A 1 96 ? 4.197 8.158 6.084 1.00 97.44 96 ARG A N 1
ATOM 762 C CA . ARG A 1 96 ? 5.538 8.551 6.557 1.00 97.44 96 ARG A CA 1
ATOM 763 C C . ARG A 1 96 ? 6.338 7.335 7.027 1.00 97.44 96 ARG A C 1
ATOM 765 O O . ARG A 1 96 ? 7.507 7.197 6.655 1.00 97.44 96 ARG A O 1
ATOM 772 N N . LYS A 1 97 ? 5.707 6.428 7.780 1.00 97.44 97 LYS A N 1
ATOM 773 C CA . LYS A 1 97 ? 6.317 5.160 8.208 1.00 97.44 97 LYS A CA 1
ATOM 774 C C . LYS A 1 97 ? 6.645 4.267 7.015 1.00 97.44 97 LYS A C 1
ATOM 776 O O . LYS A 1 97 ? 7.788 3.836 6.910 1.00 97.44 97 LYS A O 1
ATOM 781 N N . ALA A 1 98 ? 5.720 4.089 6.072 1.00 96.50 98 ALA A N 1
ATOM 782 C CA . ALA A 1 98 ? 5.954 3.302 4.861 1.00 96.50 98 ALA A CA 1
ATOM 783 C C . ALA A 1 98 ? 7.147 3.822 4.047 1.00 96.50 98 ALA A C 1
ATOM 785 O O . ALA A 1 98 ? 8.048 3.057 3.710 1.00 96.50 98 ALA A O 1
ATOM 786 N N . LYS A 1 99 ? 7.211 5.138 3.803 1.00 94.94 99 LYS A N 1
ATOM 787 C CA . LYS A 1 99 ? 8.347 5.786 3.128 1.00 94.94 99 LYS A CA 1
ATOM 788 C C . LYS A 1 99 ? 9.661 5.581 3.880 1.00 94.94 99 LYS A C 1
ATOM 790 O O . LYS A 1 99 ? 10.713 5.455 3.258 1.00 94.94 99 LYS A O 1
ATOM 795 N N . SER A 1 100 ? 9.638 5.606 5.213 1.00 94.81 100 SER A N 1
ATOM 796 C CA . SER A 1 100 ? 10.824 5.345 6.039 1.00 94.81 100 SER A CA 1
ATOM 797 C C . SER A 1 100 ? 11.290 3.892 5.911 1.00 94.81 100 SER A C 1
ATOM 799 O O . SER A 1 100 ? 12.452 3.649 5.587 1.00 94.81 100 SER A O 1
ATOM 801 N N . THR A 1 101 ? 10.372 2.934 6.065 1.00 94.25 101 THR A N 1
ATOM 802 C CA . THR A 1 101 ? 10.643 1.499 5.914 1.00 94.25 101 THR A CA 1
ATOM 803 C C . THR A 1 101 ? 11.166 1.178 4.517 1.00 94.25 101 THR A C 1
ATOM 805 O O . THR A 1 101 ? 12.179 0.498 4.391 1.00 94.25 101 THR A O 1
ATOM 808 N N . PHE A 1 102 ? 10.548 1.725 3.468 1.00 89.94 102 PHE A N 1
ATOM 809 C CA . PHE A 1 102 ? 10.995 1.522 2.092 1.00 89.94 102 PHE A CA 1
ATOM 810 C C . PHE A 1 102 ? 12.418 2.045 1.864 1.00 89.94 102 PHE A C 1
ATOM 812 O O . PHE A 1 102 ? 13.277 1.307 1.383 1.00 89.94 102 PHE A O 1
ATOM 819 N N . ARG A 1 103 ? 12.714 3.281 2.295 1.00 88.75 103 ARG A N 1
ATOM 820 C CA . ARG A 1 103 ? 14.073 3.848 2.217 1.00 88.75 103 ARG A CA 1
ATOM 821 C C . ARG A 1 103 ? 15.093 2.997 2.967 1.00 88.75 103 ARG A C 1
ATOM 823 O O . ARG A 1 103 ? 16.215 2.836 2.491 1.00 88.75 103 ARG A O 1
ATOM 830 N N . PHE A 1 104 ? 14.723 2.461 4.126 1.00 88.00 104 PHE A N 1
ATOM 831 C CA . PHE A 1 104 ? 15.582 1.559 4.882 1.00 88.00 104 PHE A CA 1
ATOM 832 C C . PHE A 1 104 ? 15.860 0.257 4.118 1.00 88.00 104 PHE A C 1
ATOM 834 O O . PHE A 1 104 ? 17.027 -0.097 3.970 1.00 88.00 104 PHE A O 1
ATOM 841 N N . MET A 1 105 ? 14.836 -0.399 3.555 1.00 84.88 105 MET A N 1
ATOM 842 C CA . MET A 1 105 ? 15.025 -1.618 2.753 1.00 84.88 105 MET A CA 1
ATOM 843 C C . MET A 1 105 ? 15.910 -1.370 1.529 1.00 84.88 105 MET A C 1
ATOM 845 O O . MET A 1 105 ? 16.84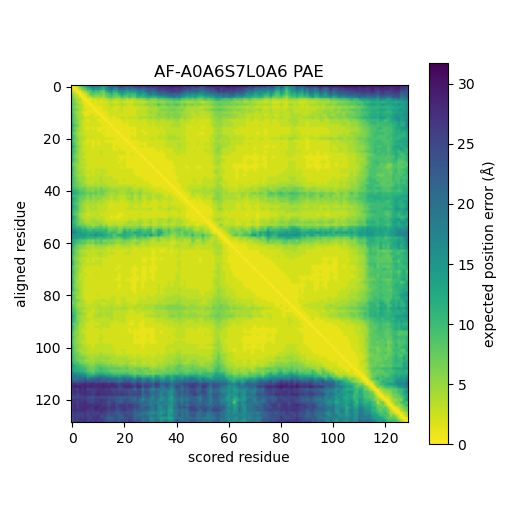4 -2.128 1.285 1.00 84.88 105 MET A O 1
ATOM 849 N N . VAL A 1 106 ? 15.685 -0.271 0.803 1.00 79.56 106 VAL A N 1
ATOM 850 C CA . VAL A 1 106 ? 16.529 0.113 -0.341 1.00 79.56 106 VAL A CA 1
ATOM 851 C C . VAL A 1 106 ? 17.981 0.326 0.097 1.00 79.56 106 VAL A C 1
ATOM 853 O O . VAL A 1 106 ? 18.903 -0.130 -0.575 1.00 79.56 106 VAL A O 1
ATOM 856 N N . ARG A 1 107 ? 18.217 0.997 1.233 1.00 82.38 107 ARG A N 1
ATOM 857 C CA . ARG A 1 107 ? 19.574 1.198 1.772 1.00 82.38 107 ARG A CA 1
ATOM 858 C C . ARG A 1 107 ? 20.240 -0.114 2.173 1.00 82.38 107 ARG A C 1
ATOM 860 O O . ARG A 1 107 ? 21.424 -0.276 1.898 1.00 82.38 107 ARG A O 1
ATOM 867 N N . LEU A 1 108 ? 19.511 -1.025 2.817 1.00 80.50 108 LEU A N 1
ATOM 868 C CA . LEU A 1 108 ? 20.030 -2.349 3.158 1.00 80.50 108 LEU A CA 1
ATOM 869 C C . LEU A 1 108 ? 20.425 -3.115 1.899 1.00 80.50 108 LEU A C 1
ATOM 871 O O . LEU A 1 108 ? 21.546 -3.607 1.816 1.00 80.50 108 LEU A O 1
ATOM 875 N N . GLN A 1 109 ? 19.558 -3.136 0.891 1.00 73.69 109 GLN A N 1
ATOM 876 C CA . GLN A 1 109 ? 19.843 -3.843 -0.349 1.00 73.69 109 GLN A CA 1
ATOM 877 C C . GLN A 1 109 ? 21.066 -3.265 -1.074 1.00 73.69 109 GLN A C 1
ATOM 879 O O . GLN A 1 109 ? 21.920 -4.024 -1.519 1.00 73.69 109 GLN A O 1
ATOM 884 N N . LYS A 1 110 ? 21.227 -1.933 -1.096 1.00 69.75 110 LYS A N 1
ATOM 885 C CA . LYS A 1 110 ? 22.444 -1.275 -1.614 1.00 69.75 110 LYS A CA 1
ATOM 886 C C . LYS A 1 110 ? 23.715 -1.663 -0.852 1.00 69.75 110 LYS A C 1
ATOM 888 O O . LYS A 1 110 ? 24.778 -1.731 -1.455 1.00 69.75 110 LYS A O 1
ATOM 893 N N . ARG A 1 111 ? 23.634 -1.892 0.465 1.00 73.88 111 ARG A N 1
ATOM 894 C CA . ARG A 1 111 ? 24.784 -2.351 1.267 1.00 73.88 111 ARG A CA 1
ATOM 895 C C . ARG A 1 111 ? 25.153 -3.799 0.957 1.00 73.88 111 ARG A C 1
ATOM 897 O O . ARG A 1 111 ? 26.335 -4.115 0.925 1.00 73.88 111 ARG A O 1
ATOM 904 N N . HIS A 1 112 ? 24.157 -4.657 0.745 1.00 70.50 112 HIS A N 1
ATOM 905 C CA . HIS A 1 112 ? 24.372 -6.072 0.438 1.00 70.50 112 HIS A CA 1
ATOM 906 C C . HIS A 1 112 ? 24.756 -6.324 -1.027 1.00 70.50 112 HIS A C 1
ATOM 908 O O . HIS A 1 112 ? 25.446 -7.299 -1.301 1.00 70.50 112 HIS A O 1
ATOM 914 N N . ASN A 1 113 ? 24.354 -5.449 -1.954 1.00 65.69 113 ASN A N 1
ATOM 915 C CA . ASN A 1 113 ? 24.725 -5.517 -3.365 1.00 65.69 113 ASN A CA 1
ATOM 916 C C . ASN A 1 113 ? 25.143 -4.126 -3.900 1.00 65.69 113 AS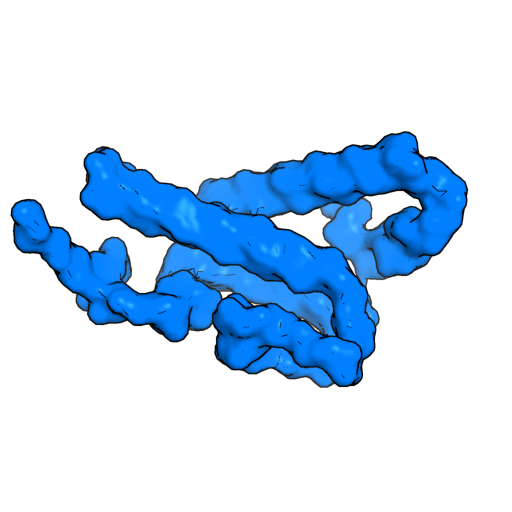N A C 1
ATOM 918 O O . ASN A 1 113 ? 24.330 -3.418 -4.502 1.00 65.69 113 ASN A O 1
ATOM 922 N N . PRO A 1 114 ? 26.398 -3.703 -3.650 1.00 57.50 114 PRO A N 1
ATOM 923 C CA . PRO A 1 114 ? 26.896 -2.385 -4.046 1.00 57.50 114 PRO A CA 1
ATOM 924 C C . PRO A 1 114 ? 27.189 -2.254 -5.552 1.00 57.50 114 PRO A C 1
ATOM 926 O O . PRO A 1 114 ? 27.282 -1.132 -6.049 1.00 57.50 114 PRO A O 1
ATOM 929 N N . VAL A 1 115 ? 27.322 -3.368 -6.284 1.00 55.62 115 VAL A N 1
ATOM 930 C CA . VAL A 1 115 ? 27.683 -3.403 -7.710 1.00 55.62 115 VAL A CA 1
ATOM 931 C C . VAL A 1 115 ? 26.736 -4.351 -8.450 1.00 55.62 115 VAL A C 1
ATOM 933 O O . VAL A 1 115 ? 26.936 -5.558 -8.439 1.00 55.62 115 VAL A O 1
ATOM 936 N N . GLY A 1 116 ? 25.729 -3.804 -9.134 1.00 54.44 116 GLY A N 1
ATOM 937 C CA . GLY A 1 116 ? 24.974 -4.546 -10.151 1.00 54.44 116 GLY A CA 1
ATOM 938 C C . GLY A 1 116 ? 23.457 -4.414 -10.037 1.00 54.44 116 GLY A C 1
ATOM 939 O O . GLY A 1 116 ? 22.853 -4.871 -9.071 1.00 54.44 116 GLY A O 1
ATOM 940 N N . GLN A 1 117 ? 22.853 -3.814 -11.068 1.00 51.56 117 GLN A N 1
ATOM 941 C CA . GLN A 1 117 ? 21.412 -3.768 -11.388 1.00 51.56 117 GLN A CA 1
ATOM 942 C C . GLN A 1 117 ? 20.501 -2.982 -10.423 1.00 51.56 117 GLN A C 1
ATOM 944 O O . GLN A 1 117 ? 19.752 -2.117 -10.873 1.00 51.56 117 GLN A O 1
ATOM 949 N N . PHE A 1 118 ? 20.622 -3.161 -9.105 1.00 51.78 118 PHE A N 1
ATOM 950 C CA . PHE A 1 118 ? 19.695 -2.582 -8.119 1.00 51.78 118 PHE A CA 1
ATOM 951 C C . PHE A 1 118 ? 19.758 -1.047 -7.994 1.00 51.78 118 PHE A C 1
ATOM 953 O O . PHE A 1 118 ? 18.812 -0.410 -7.549 1.00 51.78 118 PHE A O 1
ATOM 960 N N . THR A 1 119 ? 20.872 -0.409 -8.347 1.00 52.16 119 THR A N 1
ATOM 961 C CA . THR A 1 119 ? 20.989 1.060 -8.377 1.00 52.16 119 THR A CA 1
ATOM 962 C C . THR A 1 119 ? 20.543 1.649 -9.711 1.00 52.16 119 THR A C 1
ATOM 964 O O . THR A 1 119 ? 19.970 2.737 -9.721 1.00 52.16 119 THR A O 1
ATOM 967 N N . HIS A 1 120 ? 20.765 0.936 -10.816 1.00 50.12 120 HIS A N 1
ATOM 968 C CA . HIS A 1 120 ? 20.522 1.435 -12.169 1.00 50.12 120 HIS A CA 1
ATOM 969 C C . HIS A 1 120 ? 19.036 1.400 -12.555 1.00 50.12 120 HIS A C 1
ATOM 971 O O . HIS A 1 120 ? 18.566 2.325 -13.201 1.00 50.12 120 HIS A O 1
ATOM 977 N N . GLU A 1 121 ? 18.275 0.406 -12.087 1.00 53.50 121 GLU A N 1
ATOM 978 C CA . GLU A 1 121 ? 16.817 0.317 -12.308 1.00 53.50 121 GLU A CA 1
ATOM 979 C C . GLU A 1 121 ? 16.003 1.311 -11.451 1.00 53.50 121 GLU A C 1
ATOM 981 O O . GLU A 1 121 ? 14.792 1.411 -11.592 1.00 53.50 121 GLU A O 1
ATOM 986 N N . TRP A 1 122 ? 16.646 2.035 -10.525 1.00 54.19 122 TRP A N 1
ATOM 987 C CA . TRP A 1 122 ? 15.952 2.616 -9.368 1.00 54.19 122 TRP A CA 1
ATOM 988 C C . TRP A 1 122 ? 16.289 4.051 -9.014 1.00 54.19 122 TRP A C 1
ATOM 990 O O . TRP A 1 122 ? 15.427 4.798 -8.547 1.00 54.19 122 TRP A O 1
ATOM 1000 N N . LEU A 1 123 ? 17.558 4.430 -9.179 1.00 50.22 123 LEU A N 1
ATOM 1001 C CA . LEU A 1 123 ? 17.979 5.828 -9.100 1.00 50.22 123 LEU A CA 1
ATOM 1002 C C . LEU A 1 123 ? 17.709 6.559 -10.417 1.00 50.22 123 LEU A C 1
ATOM 1004 O O . LEU A 1 123 ? 17.523 7.770 -10.379 1.00 50.22 123 LEU A O 1
ATOM 1008 N N . ALA A 1 124 ? 17.665 5.841 -11.545 1.00 47.22 124 ALA A N 1
ATOM 1009 C CA . ALA A 1 124 ? 17.457 6.441 -12.859 1.00 47.22 124 ALA A CA 1
ATOM 1010 C C . ALA A 1 124 ? 16.058 7.076 -13.013 1.00 47.22 124 ALA A C 1
ATOM 1012 O O . ALA A 1 124 ? 15.955 8.127 -13.637 1.00 47.22 124 ALA A O 1
ATOM 1013 N N . ASP A 1 125 ? 15.028 6.533 -12.346 1.00 48.81 125 ASP A N 1
ATOM 1014 C CA . ASP A 1 125 ? 13.627 6.982 -12.494 1.00 48.81 125 ASP A CA 1
ATOM 1015 C C . ASP A 1 125 ? 13.109 7.888 -11.353 1.00 48.81 125 ASP A C 1
ATOM 1017 O O . ASP A 1 125 ? 11.917 8.184 -11.256 1.00 48.81 125 ASP A O 1
ATOM 1021 N N . GLY A 1 126 ? 13.977 8.341 -10.438 1.00 47.06 126 GLY A N 1
ATOM 1022 C CA . GLY A 1 126 ? 13.590 9.321 -9.406 1.00 47.06 126 GLY A CA 1
ATOM 1023 C C . GLY A 1 126 ? 12.587 8.816 -8.350 1.00 47.06 126 GLY A C 1
ATOM 1024 O O . GLY A 1 126 ? 11.900 9.613 -7.704 1.00 47.06 126 GLY A O 1
ATOM 1025 N N . ILE A 1 127 ? 12.487 7.496 -8.153 1.00 53.34 127 ILE A N 1
ATOM 1026 C CA . ILE A 1 127 ? 11.602 6.856 -7.155 1.00 53.34 127 ILE A CA 1
ATOM 1027 C C . ILE A 1 127 ? 12.147 7.022 -5.723 1.00 53.34 127 ILE A C 1
ATOM 1029 O O . ILE A 1 127 ? 11.396 7.054 -4.745 1.00 53.34 127 ILE A O 1
ATOM 1033 N N . VAL A 1 128 ? 13.467 7.176 -5.586 1.00 46.03 128 VAL A N 1
ATOM 1034 C CA . VAL A 1 128 ? 14.140 7.472 -4.316 1.00 46.03 128 VAL A CA 1
ATOM 1035 C C . VAL A 1 128 ? 14.883 8.799 -4.448 1.00 46.03 128 VAL A C 1
ATOM 1037 O O . VAL A 1 128 ? 16.081 8.821 -4.725 1.00 46.03 128 VAL A O 1
ATOM 1040 N N . GLY A 1 129 ? 14.140 9.889 -4.252 1.00 37.56 129 GLY A N 1
ATOM 1041 C CA . GLY A 1 129 ? 14.629 11.254 -4.042 1.00 37.56 129 GLY A CA 1
ATOM 1042 C C . GLY A 1 129 ? 14.067 11.807 -2.743 1.00 37.56 129 GLY A C 1
ATOM 1043 O O . GLY A 1 129 ? 12.832 11.694 -2.558 1.00 37.56 129 GLY A O 1
#

Foldseek 3Di:
DPQPQAFPVRHRDDLLCLQPPDPLLVVVVVLLVVLVCLLPVPDDDDSCCLRPNDDPPDPDPCVSVVLSVLSVVLSVVQRVCCRPVVDHRDSVVSNVSSLVVSVVVLVVVCVVDVDDDSCCSDVVSVSPD

Mean predicted aligned error: 6.92 Å

Sequence (129 aa):
MNVNPTCFCGQPETLVHLFTSCPLVRDLLVWFTLQLNRYDPLVILTDGDILFGFSSASRIPLVFSALLGILRHQVWLARNKHRFENIAPCSQDSLRKAKSTFRFMVRLQKRHNPVGQFTHEWLADGIVG

pLDDT: mean 84.06, std 15.35, range [37.56, 97.56]

Secondary structure (DSSP, 8-state):
-----B-TTSSB--HHIIIII-TTTHHHHHHHHHHHHHH-TTPPPPHHHHHH---TTS---HHHHHHHHHHHHHHHHHHHHHHHH-PPP-HHHHHHHHHHHHHHHHHHHHHH-SSSSTTHHHHTTTS--

Solvent-accessible surface area (backbone atoms only — not comparable to full-atom values): 7698 Å² total; per-residue (Å²): 132,90,71,77,63,53,36,97,86,72,45,75,61,40,72,66,40,55,68,74,67,29,79,59,32,47,61,43,50,54,52,48,51,54,50,46,41,60,75,40,74,83,67,78,88,45,68,60,37,73,73,76,40,73,59,91,88,48,90,67,60,73,58,59,48,50,50,50,50,43,46,53,50,34,50,50,51,37,53,46,39,29,76,76,68,70,40,83,68,53,26,68,61,35,38,53,51,34,56,48,53,49,54,50,53,53,51,51,50,44,70,78,46,78,80,70,66,71,59,66,80,36,57,74,63,60,73,74,120